Protein AF-U2STC4-F1 (afdb_monomer_lite)

Radius of gyration: 12.63 Å; chains: 1; bounding box: 29×22×37 Å

pLDDT: mean 78.72, std 10.52, range [51.28, 88.56]

Structure (mmCIF, N/CA/C/O backbone):
data_AF-U2STC4-F1
#
_entry.id   AF-U2STC4-F1
#
loop_
_atom_site.group_PDB
_atom_site.id
_atom_site.type_symbol
_atom_site.label_atom_id
_atom_site.label_alt_id
_atom_site.label_comp_id
_atom_site.label_asym_id
_atom_site.label_entity_id
_atom_site.label_seq_id
_atom_site.pdbx_PDB_ins_code
_atom_site.Cartn_x
_atom_site.Cartn_y
_atom_site.Cartn_z
_atom_site.occupancy
_atom_site.B_iso_or_equiv
_atom_site.auth_seq_id
_atom_site.auth_comp_id
_atom_site.auth_asym_id
_atom_site.auth_atom_id
_atom_site.pdbx_PDB_model_num
ATOM 1 N N . MET A 1 1 ? -4.176 5.460 21.057 1.00 53.94 1 MET A N 1
ATOM 2 C CA . MET A 1 1 ? -3.342 5.683 19.856 1.00 53.94 1 MET A CA 1
ATOM 3 C C . MET A 1 1 ? -4.265 5.563 18.654 1.00 53.94 1 MET A C 1
ATOM 5 O O . MET A 1 1 ? -5.093 4.663 18.666 1.00 53.94 1 MET A O 1
ATOM 9 N N . ASN A 1 2 ? -4.246 6.506 17.710 1.00 76.56 2 ASN A N 1
ATOM 10 C CA . ASN A 1 2 ? -5.204 6.498 16.598 1.00 76.56 2 ASN A CA 1
ATOM 11 C C . ASN A 1 2 ? -4.800 5.377 15.624 1.00 76.56 2 ASN A C 1
ATOM 13 O O . ASN A 1 2 ? -3.699 5.443 15.084 1.00 76.56 2 ASN A O 1
ATOM 17 N N . LYS A 1 3 ? -5.633 4.340 15.448 1.00 75.00 3 LYS A N 1
ATOM 18 C CA . LYS A 1 3 ? -5.311 3.127 14.660 1.00 75.00 3 LYS A CA 1
ATOM 19 C C . LYS A 1 3 ? -4.827 3.472 13.244 1.00 75.00 3 LYS A C 1
ATOM 21 O O . LYS A 1 3 ? -3.870 2.890 12.755 1.00 75.00 3 LYS A O 1
ATOM 26 N N . GLU A 1 4 ? -5.426 4.491 12.633 1.00 75.69 4 GLU A N 1
ATOM 27 C CA . GLU A 1 4 ? -5.021 5.041 11.334 1.00 75.69 4 GLU A CA 1
ATOM 28 C C . GLU A 1 4 ? -3.582 5.565 11.313 1.00 75.69 4 GLU A C 1
ATOM 30 O O . GLU A 1 4 ? -2.857 5.342 10.349 1.00 75.69 4 GLU A O 1
ATOM 35 N N . LYS A 1 5 ? -3.144 6.234 12.385 1.00 81.81 5 LYS A N 1
ATOM 36 C CA . LYS A 1 5 ? -1.794 6.797 12.466 1.00 81.81 5 LYS A CA 1
ATOM 37 C C . LYS A 1 5 ? -0.735 5.694 12.504 1.00 81.81 5 LYS A C 1
ATOM 39 O O . LYS A 1 5 ? 0.267 5.806 11.811 1.00 81.81 5 LYS A O 1
ATOM 44 N N . GLU A 1 6 ? -0.981 4.625 13.259 1.00 82.56 6 GLU A N 1
ATOM 45 C CA . GLU A 1 6 ? -0.067 3.477 13.329 1.00 82.56 6 GLU A CA 1
ATOM 46 C C . GLU A 1 6 ? 0.045 2.758 11.975 1.00 82.56 6 GLU A C 1
ATOM 48 O O . GLU A 1 6 ? 1.137 2.395 11.542 1.00 82.56 6 GLU A O 1
ATOM 53 N N . VAL A 1 7 ? -1.079 2.589 11.272 1.00 81.19 7 VAL A N 1
ATOM 54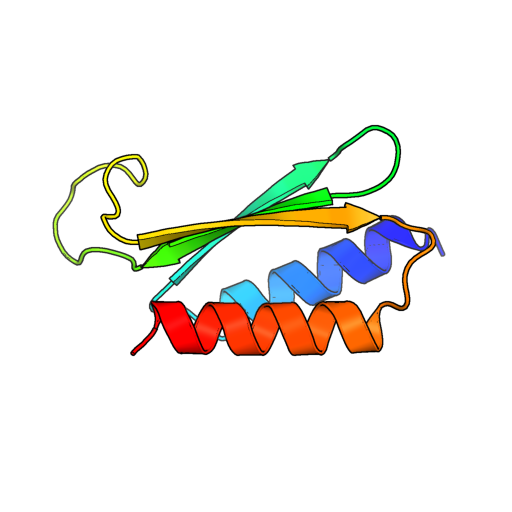 C CA . VAL A 1 7 ? -1.094 1.995 9.925 1.00 81.19 7 VAL A CA 1
ATOM 55 C C . VAL A 1 7 ? -0.338 2.866 8.929 1.00 81.19 7 VAL A C 1
ATOM 57 O O . VAL A 1 7 ? 0.458 2.357 8.141 1.00 81.19 7 VAL A O 1
ATOM 60 N N . PHE A 1 8 ? -0.548 4.181 8.988 1.00 83.06 8 PHE A N 1
ATOM 61 C CA . PHE A 1 8 ? 0.166 5.125 8.142 1.00 83.06 8 PHE A CA 1
ATOM 62 C C . PHE A 1 8 ? 1.682 5.050 8.371 1.00 83.06 8 PHE A C 1
ATOM 64 O O . PHE A 1 8 ? 2.433 4.941 7.406 1.00 83.06 8 PHE A O 1
ATOM 71 N N . GLU A 1 9 ? 2.136 5.045 9.628 1.00 86.38 9 GLU A N 1
ATOM 72 C CA . GLU A 1 9 ? 3.560 4.920 9.975 1.00 86.38 9 GLU A CA 1
ATOM 73 C C . GLU A 1 9 ? 4.167 3.617 9.425 1.00 86.38 9 GLU A C 1
ATOM 75 O O . GLU A 1 9 ? 5.201 3.665 8.759 1.00 86.38 9 GLU A O 1
ATOM 80 N N . LYS A 1 10 ? 3.473 2.478 9.558 1.00 85.25 10 LYS A N 1
ATOM 81 C CA . LYS A 1 10 ? 3.904 1.194 8.969 1.00 85.25 10 LYS A CA 1
ATOM 82 C C . LYS A 1 10 ? 4.035 1.251 7.443 1.00 85.25 10 LYS A C 1
ATOM 84 O O . LYS A 1 10 ? 4.983 0.710 6.874 1.00 85.25 10 LYS A O 1
ATOM 89 N N . PHE A 1 11 ? 3.109 1.908 6.747 1.00 83.00 11 PHE A N 1
ATOM 90 C CA . PHE A 1 11 ? 3.200 2.051 5.290 1.00 83.00 11 PHE A CA 1
ATOM 91 C C . PHE A 1 11 ? 4.353 2.967 4.857 1.00 83.00 11 PHE A C 1
ATOM 93 O O . PHE A 1 11 ? 4.968 2.731 3.812 1.00 83.00 11 PHE A O 1
ATOM 100 N N . ILE A 1 12 ? 4.682 3.987 5.657 1.00 83.00 12 ILE A N 1
ATOM 101 C CA . ILE A 1 12 ? 5.869 4.819 5.433 1.00 83.00 12 ILE A CA 1
ATOM 102 C C . ILE A 1 12 ? 7.149 3.990 5.581 1.00 83.00 12 ILE A C 1
ATOM 104 O O . ILE A 1 12 ? 8.003 4.063 4.698 1.00 83.00 12 ILE A O 1
ATOM 108 N N . GLU A 1 13 ? 7.263 3.149 6.611 1.00 87.44 13 GLU A N 1
ATOM 109 C CA . GLU A 1 13 ? 8.426 2.265 6.790 1.00 87.44 13 GLU A CA 1
ATOM 110 C C . GLU A 1 13 ? 8.641 1.346 5.575 1.00 87.44 13 GLU A C 1
ATOM 112 O O . GLU A 1 13 ? 9.750 1.244 5.042 1.00 87.44 13 GLU A O 1
ATOM 117 N N . VAL A 1 14 ? 7.569 0.735 5.063 1.00 83.81 14 VAL A N 1
ATOM 118 C CA . VAL A 1 14 ? 7.627 -0.115 3.861 1.00 83.81 14 VAL A CA 1
ATOM 119 C C . VAL A 1 14 ? 8.116 0.657 2.637 1.00 83.81 14 VAL A C 1
ATOM 121 O O . VAL A 1 14 ? 8.927 0.145 1.858 1.00 83.81 14 VAL A O 1
ATOM 124 N N . ARG A 1 15 ? 7.655 1.899 2.459 1.00 81.25 15 ARG A N 1
ATOM 125 C CA . ARG A 1 15 ? 8.120 2.775 1.377 1.00 81.25 15 ARG A CA 1
ATOM 126 C C . ARG A 1 15 ? 9.619 3.062 1.485 1.00 81.25 15 ARG A C 1
ATOM 128 O O . ARG A 1 15 ? 10.295 3.107 0.458 1.00 81.25 15 ARG A O 1
ATOM 135 N N . GLU A 1 16 ? 10.139 3.292 2.687 1.00 83.19 16 GLU A N 1
ATOM 136 C CA . GLU A 1 16 ? 11.561 3.595 2.893 1.00 83.19 16 GLU A CA 1
ATOM 137 C C . GLU A 1 16 ? 12.469 2.396 2.598 1.00 83.19 16 GLU A C 1
ATOM 139 O O . GLU A 1 16 ? 13.563 2.570 2.048 1.00 83.19 16 GLU A O 1
ATOM 144 N N . GLN A 1 17 ? 11.991 1.186 2.895 1.00 84.50 17 GLN A N 1
ATOM 145 C CA . GLN A 1 17 ? 12.690 -0.066 2.602 1.00 84.50 17 GLN A CA 1
ATOM 146 C C . GLN A 1 17 ? 12.725 -0.387 1.100 1.00 84.50 17 GLN A C 1
ATOM 148 O O . GLN A 1 17 ? 13.677 -1.005 0.627 1.00 84.50 17 GLN A O 1
ATOM 153 N N . ASN A 1 18 ? 11.737 0.076 0.328 1.00 80.00 18 ASN A N 1
ATOM 154 C CA . ASN A 1 18 ? 11.564 -0.287 -1.080 1.00 80.00 18 ASN A CA 1
ATOM 155 C C . ASN A 1 18 ? 11.782 0.905 -2.026 1.00 80.00 18 ASN A C 1
ATOM 157 O O . ASN A 1 18 ? 10.863 1.413 -2.669 1.00 80.00 18 ASN A O 1
ATOM 161 N N . LYS A 1 19 ? 13.038 1.356 -2.144 1.00 78.88 19 LYS A N 1
ATOM 162 C CA . LYS A 1 19 ? 13.427 2.538 -2.946 1.00 78.88 19 LYS A CA 1
ATOM 163 C C . LYS A 1 19 ? 13.226 2.386 -4.459 1.00 78.88 19 LYS A C 1
ATOM 165 O O . LYS A 1 19 ? 13.257 3.392 -5.168 1.00 78.88 19 LYS A O 1
ATOM 170 N N . GLN A 1 20 ? 13.059 1.160 -4.946 1.00 77.94 20 GLN A N 1
ATOM 171 C CA . GLN A 1 20 ? 12.794 0.806 -6.341 1.00 77.94 20 GLN A CA 1
ATOM 172 C C . GLN A 1 20 ? 11.350 1.095 -6.768 1.00 77.94 20 GLN A C 1
ATOM 174 O O . GLN A 1 20 ? 11.088 1.308 -7.952 1.00 77.94 20 GLN A O 1
ATOM 179 N N . VAL A 1 21 ? 10.426 1.174 -5.808 1.00 80.31 21 VAL A N 1
ATOM 180 C CA . VAL A 1 21 ? 9.046 1.591 -6.048 1.00 80.31 21 VAL A CA 1
ATOM 181 C C . VAL A 1 21 ? 8.795 2.963 -5.439 1.00 80.31 21 VAL A C 1
ATOM 183 O O . VAL A 1 21 ? 9.560 3.515 -4.642 1.00 80.31 21 VAL A O 1
ATOM 186 N N . SER A 1 22 ? 7.713 3.580 -5.862 1.00 82.38 22 SER A N 1
ATOM 187 C CA . SER A 1 22 ? 7.171 4.747 -5.207 1.00 82.38 22 SER A CA 1
ATOM 188 C C . SER A 1 22 ? 5.762 4.421 -4.751 1.00 82.38 22 SER A C 1
ATOM 190 O O . SER A 1 22 ? 4.991 3.789 -5.466 1.00 82.38 22 SER A O 1
ATOM 192 N N . LEU A 1 23 ? 5.484 4.816 -3.515 1.00 85.69 23 LEU A N 1
ATOM 193 C CA . LEU A 1 23 ? 4.280 4.479 -2.782 1.00 85.69 23 LEU A CA 1
ATOM 194 C C . LEU A 1 23 ? 3.624 5.786 -2.349 1.00 85.69 23 LEU A C 1
ATOM 196 O O . LEU A 1 23 ? 4.264 6.618 -1.699 1.00 85.69 23 LEU A O 1
ATOM 200 N N . THR A 1 24 ? 2.373 5.974 -2.754 1.00 86.56 24 THR A N 1
ATOM 201 C CA . THR A 1 24 ? 1.543 7.126 -2.385 1.00 86.56 24 THR A CA 1
ATOM 202 C C . THR A 1 24 ? 0.384 6.638 -1.532 1.00 86.56 24 THR A C 1
ATOM 204 O O . THR A 1 24 ? -0.233 5.629 -1.863 1.00 86.56 24 THR A O 1
ATOM 207 N N . ILE A 1 25 ? 0.115 7.347 -0.437 1.00 86.12 25 ILE A N 1
ATOM 208 C CA . ILE A 1 25 ? -0.953 7.039 0.515 1.00 86.12 25 ILE A CA 1
ATOM 209 C C . ILE A 1 25 ? -1.842 8.274 0.589 1.00 86.12 25 ILE A C 1
ATOM 211 O O . ILE A 1 25 ? -1.370 9.349 0.961 1.00 86.12 25 ILE A O 1
ATOM 215 N N . GLU A 1 26 ? -3.107 8.127 0.226 1.00 86.69 26 GLU A N 1
ATOM 216 C CA . GLU A 1 26 ? -4.108 9.189 0.308 1.00 86.69 26 GLU A CA 1
ATOM 217 C C . GLU A 1 26 ? -5.171 8.788 1.331 1.00 86.69 26 GLU A C 1
ATOM 219 O O . GLU A 1 26 ? -5.670 7.664 1.307 1.00 86.69 26 GLU A O 1
ATOM 224 N N . PHE A 1 27 ? -5.516 9.701 2.238 1.00 83.69 27 PHE A N 1
ATOM 225 C CA . PHE A 1 27 ? -6.590 9.472 3.203 1.00 83.69 27 PHE A CA 1
ATOM 226 C C . PHE A 1 27 ? -7.939 9.384 2.482 1.00 83.69 27 PHE A C 1
ATOM 228 O O . PHE A 1 27 ? -8.237 10.184 1.593 1.00 83.69 27 PHE A O 1
ATOM 235 N N . ALA A 1 28 ? -8.757 8.421 2.888 1.00 84.00 28 ALA A N 1
ATOM 236 C CA . ALA A 1 28 ? -10.123 8.223 2.426 1.00 84.00 28 ALA A CA 1
ATOM 237 C C . ALA A 1 28 ? -11.080 8.201 3.624 1.00 84.00 28 ALA A C 1
ATOM 239 O O . ALA A 1 28 ? -10.651 8.044 4.763 1.00 84.00 28 ALA A O 1
ATOM 240 N N . GLU A 1 29 ? -12.384 8.311 3.362 1.00 80.88 29 GLU A N 1
ATOM 241 C CA . GLU A 1 29 ? -13.428 8.415 4.394 1.00 80.88 29 GLU A CA 1
ATOM 242 C C . GLU A 1 29 ? -13.399 7.277 5.435 1.00 80.88 29 GLU A C 1
ATOM 244 O O . GLU A 1 29 ? -13.799 7.496 6.570 1.00 80.88 29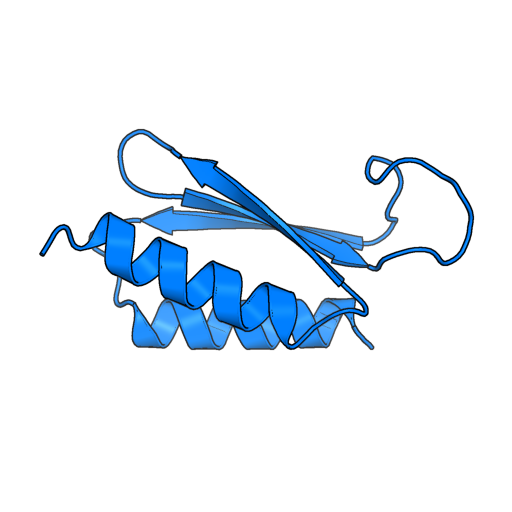 GLU A O 1
ATOM 249 N N . ASN A 1 30 ? -12.882 6.090 5.081 1.00 81.50 30 ASN A N 1
ATOM 250 C CA . ASN A 1 30 ? -12.730 4.944 5.989 1.00 81.50 30 ASN A CA 1
ATOM 251 C C . ASN A 1 30 ? -11.403 4.181 5.795 1.00 81.50 30 ASN A C 1
ATOM 253 O O . ASN A 1 30 ? -11.374 2.954 5.910 1.00 81.50 30 ASN A O 1
ATOM 257 N N . GLY A 1 31 ? -10.304 4.876 5.475 1.00 85.75 31 GLY A N 1
ATOM 258 C CA . GLY A 1 31 ? -8.984 4.246 5.352 1.00 85.75 31 GLY A CA 1
ATOM 259 C C . GLY A 1 31 ? -8.031 4.952 4.402 1.00 85.75 31 GLY A C 1
ATOM 260 O O . GLY A 1 31 ? -7.922 6.176 4.427 1.00 85.75 31 GLY A O 1
ATOM 261 N N . PHE A 1 32 ? -7.317 4.184 3.579 1.00 87.56 32 PHE A N 1
ATOM 262 C CA . PHE A 1 32 ? -6.264 4.701 2.708 1.00 87.56 32 PHE A CA 1
ATOM 263 C C . PHE A 1 32 ? -6.407 4.193 1.280 1.00 87.56 32 PHE A C 1
ATOM 265 O O . PHE A 1 32 ? -6.572 2.999 1.043 1.00 87.56 32 PHE A O 1
ATOM 272 N N . TRP A 1 33 ? -6.246 5.089 0.316 1.00 88.56 33 TRP A N 1
ATOM 273 C CA . TRP A 1 33 ? -5.876 4.705 -1.038 1.00 88.56 33 TRP A CA 1
ATOM 274 C C . TRP A 1 33 ? -4.368 4.557 -1.114 1.00 88.56 33 TRP A C 1
ATOM 276 O O . TRP A 1 33 ? -3.629 5.495 -0.814 1.00 88.56 33 TRP A O 1
ATOM 286 N N . ILE A 1 34 ? -3.917 3.379 -1.525 1.00 87.81 34 ILE A N 1
ATOM 287 C CA . ILE A 1 34 ? -2.505 3.062 -1.677 1.00 87.81 34 ILE A CA 1
ATOM 288 C C . ILE A 1 34 ? -2.236 2.873 -3.162 1.00 87.81 34 ILE A C 1
ATOM 290 O O . ILE A 1 34 ? -2.893 2.072 -3.829 1.00 87.81 34 ILE A O 1
ATOM 2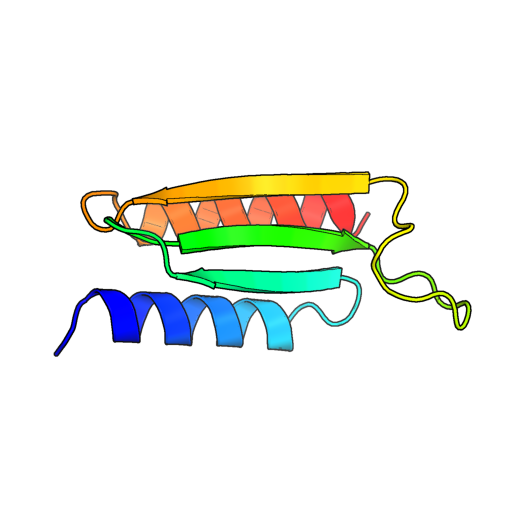94 N N . ARG A 1 35 ? -1.269 3.631 -3.677 1.00 87.75 35 ARG A N 1
ATOM 295 C CA . ARG A 1 35 ? -0.811 3.541 -5.065 1.00 87.75 35 ARG A CA 1
ATOM 296 C C . ARG A 1 35 ? 0.659 3.174 -5.086 1.00 87.75 35 ARG A C 1
ATOM 298 O O . ARG A 1 35 ? 1.463 3.848 -4.439 1.00 87.75 35 ARG A O 1
ATOM 305 N N . ILE A 1 36 ? 1.003 2.132 -5.830 1.00 86.94 36 ILE A N 1
ATOM 306 C CA . ILE A 1 36 ? 2.365 1.619 -5.983 1.00 86.94 36 ILE A CA 1
ATOM 307 C C . ILE A 1 36 ? 2.735 1.703 -7.454 1.00 86.94 36 ILE A C 1
ATOM 309 O O . ILE A 1 36 ? 1.967 1.287 -8.316 1.00 86.94 36 ILE A O 1
ATOM 313 N N . PHE A 1 37 ? 3.926 2.218 -7.735 1.00 83.81 37 PHE A N 1
ATOM 314 C CA . PHE A 1 37 ? 4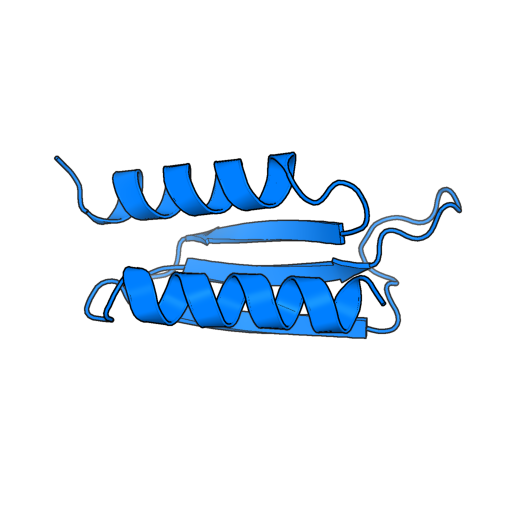.455 2.286 -9.090 1.00 83.81 37 PHE A CA 1
ATOM 315 C C . PHE A 1 37 ? 5.962 2.053 -9.116 1.00 83.81 37 PHE A C 1
ATOM 317 O O . PHE A 1 37 ? 6.694 2.505 -8.228 1.00 83.81 37 PHE A O 1
ATOM 324 N N . LYS A 1 38 ? 6.446 1.377 -10.162 1.00 80.00 38 LYS A N 1
ATOM 325 C CA . LYS A 1 38 ? 7.883 1.168 -10.377 1.00 80.00 38 LYS A CA 1
ATOM 326 C C . LYS A 1 38 ? 8.536 2.513 -10.676 1.00 80.00 38 LYS A C 1
ATOM 328 O O . LYS A 1 38 ? 8.091 3.251 -11.560 1.00 80.00 38 LYS A O 1
ATOM 333 N N . ARG A 1 39 ? 9.605 2.866 -9.956 1.00 72.44 39 ARG A N 1
ATOM 334 C CA . ARG A 1 39 ? 10.355 4.085 -10.281 1.00 72.44 39 ARG A CA 1
ATOM 335 C C . ARG A 1 39 ? 11.115 3.852 -11.579 1.00 72.44 39 ARG A C 1
ATOM 337 O O . ARG A 1 39 ? 12.090 3.104 -11.608 1.00 72.44 39 ARG A O 1
ATOM 344 N N . LYS A 1 40 ? 10.716 4.533 -12.653 1.00 67.94 40 LYS A N 1
ATOM 345 C CA . LYS A 1 40 ? 11.572 4.651 -13.838 1.00 67.94 40 LYS A CA 1
ATOM 346 C C . LYS A 1 40 ? 12.797 5.496 -13.466 1.00 67.94 40 LYS A C 1
ATOM 348 O O . LYS A 1 40 ? 12.676 6.509 -12.783 1.00 67.94 40 LYS A O 1
ATOM 353 N N . ARG A 1 41 ? 13.988 5.062 -13.897 1.00 58.00 41 ARG A N 1
ATOM 354 C CA . ARG A 1 41 ? 15.251 5.810 -13.715 1.00 58.00 41 ARG A CA 1
ATOM 355 C C . ARG A 1 41 ? 15.286 7.120 -14.508 1.00 58.00 41 ARG A C 1
ATOM 357 O O . ARG A 1 41 ? 16.112 7.979 -14.226 1.00 58.00 41 ARG A O 1
ATOM 364 N N . GLU A 1 42 ? 14.423 7.261 -15.507 1.00 54.94 42 GLU A N 1
ATOM 365 C CA . GLU A 1 42 ? 14.330 8.468 -16.318 1.00 54.94 42 GLU A CA 1
ATOM 366 C C . GLU A 1 42 ? 13.478 9.523 -15.606 1.00 54.94 42 GLU A C 1
ATOM 368 O O . GLU A 1 42 ? 12.449 9.187 -15.029 1.00 54.94 42 GLU A O 1
ATOM 373 N N . ASN A 1 43 ? 13.900 10.789 -15.690 1.00 53.88 43 ASN A N 1
ATOM 374 C CA . ASN A 1 43 ? 13.314 12.025 -15.135 1.00 53.88 43 ASN A CA 1
ATOM 375 C C . ASN A 1 43 ? 11.838 12.319 -15.519 1.00 53.88 43 ASN A C 1
ATOM 377 O O . ASN A 1 43 ? 11.426 13.477 -15.603 1.00 53.88 43 ASN A O 1
ATOM 381 N N . LYS A 1 44 ? 11.014 11.309 -15.796 1.00 54.56 44 LYS A N 1
ATOM 382 C CA . LYS A 1 44 ? 9.588 11.468 -16.057 1.00 54.56 44 LYS A CA 1
ATOM 383 C C . LYS A 1 44 ? 8.825 11.519 -14.729 1.00 54.56 44 LYS A C 1
ATOM 385 O O . LYS A 1 44 ? 9.104 10.729 -13.827 1.00 54.56 44 LYS A O 1
ATOM 390 N N . PRO A 1 45 ? 7.853 12.435 -14.586 1.00 53.91 45 PRO A N 1
ATOM 391 C CA . PRO A 1 45 ? 7.006 12.479 -13.405 1.00 53.91 45 PRO A CA 1
ATOM 392 C C . PRO A 1 45 ? 6.268 11.146 -13.240 1.00 53.91 45 PRO A C 1
ATOM 394 O O . PRO A 1 45 ? 5.858 10.532 -14.222 1.00 53.91 45 PRO A O 1
ATOM 397 N N . ALA A 1 46 ? 6.073 10.742 -11.984 1.00 53.62 46 ALA A N 1
ATOM 398 C CA . ALA A 1 46 ? 5.457 9.495 -11.515 1.00 53.62 46 ALA A CA 1
ATOM 399 C C . ALA A 1 46 ? 4.175 9.026 -12.244 1.00 53.62 46 ALA A C 1
ATOM 401 O O . ALA A 1 46 ? 3.829 7.856 -12.168 1.00 53.62 46 ALA A O 1
ATOM 402 N N . ARG A 1 47 ? 3.489 9.917 -12.971 1.00 52.03 47 ARG A N 1
ATOM 403 C CA . ARG A 1 47 ? 2.224 9.678 -13.690 1.00 52.03 47 ARG A CA 1
ATOM 404 C C . ARG A 1 47 ? 2.337 8.805 -14.956 1.00 52.03 47 ARG A C 1
ATOM 406 O O . ARG A 1 47 ? 1.359 8.706 -15.682 1.00 52.03 47 ARG A O 1
ATOM 413 N N . TYR A 1 48 ? 3.500 8.213 -15.245 1.00 51.28 48 TYR A N 1
ATOM 414 C CA . TYR A 1 48 ? 3.747 7.402 -16.454 1.00 51.28 48 TYR A CA 1
ATOM 415 C C . TYR A 1 48 ? 4.453 6.063 -16.160 1.00 51.28 48 TYR A C 1
ATOM 417 O O . TYR A 1 48 ? 5.277 5.591 -16.958 1.00 51.28 48 TYR A O 1
ATOM 425 N N . ALA A 1 49 ? 4.212 5.481 -14.984 1.00 56.66 49 ALA A N 1
ATOM 426 C CA . ALA A 1 49 ? 4.596 4.095 -14.740 1.00 56.66 49 ALA A CA 1
ATOM 427 C C . ALA A 1 49 ? 3.667 3.174 -15.542 1.00 56.66 49 ALA A C 1
ATOM 429 O O . ALA A 1 49 ? 2.461 3.394 -15.548 1.00 56.66 49 ALA A O 1
ATOM 430 N N . ASP A 1 50 ? 4.237 2.191 -16.244 1.00 62.16 50 ASP A N 1
ATOM 431 C CA . ASP A 1 50 ? 3.447 1.239 -17.041 1.00 62.16 50 ASP A CA 1
ATOM 432 C C . ASP A 1 50 ? 2.677 0.267 -16.126 1.00 62.16 50 ASP A C 1
ATOM 434 O O . ASP A 1 50 ? 1.587 -0.172 -16.477 1.00 62.16 50 ASP A O 1
ATOM 438 N N . ASP A 1 51 ? 3.204 0.038 -14.916 1.00 70.06 51 ASP A N 1
ATOM 439 C CA . ASP A 1 51 ? 2.647 -0.847 -13.896 1.00 70.06 51 ASP A CA 1
ATOM 440 C C . ASP A 1 51 ? 2.278 -0.034 -12.641 1.00 70.06 51 ASP A C 1
ATOM 442 O O . ASP A 1 51 ? 3.098 0.176 -11.737 1.00 70.06 51 ASP A O 1
ATOM 446 N N . GLU A 1 52 ? 1.048 0.488 -12.615 1.00 79.50 52 GLU A N 1
ATOM 447 C CA . GLU A 1 52 ? 0.429 1.086 -11.426 1.00 79.50 52 GLU A CA 1
ATOM 448 C C . GLU A 1 52 ? -0.493 0.059 -10.761 1.00 79.50 52 GLU A C 1
ATOM 450 O O . GLU A 1 52 ? -1.434 -0.445 -11.376 1.00 79.50 52 GLU A O 1
ATOM 455 N N . ILE A 1 53 ? -0.255 -0.212 -9.478 1.00 84.25 53 ILE A N 1
ATOM 456 C CA . ILE A 1 53 ? -1.180 -0.973 -8.638 1.00 84.25 53 ILE A CA 1
ATOM 457 C C . ILE A 1 53 ? -1.863 -0.003 -7.683 1.00 84.25 53 ILE A C 1
ATOM 459 O O . ILE A 1 53 ? -1.202 0.688 -6.905 1.00 84.25 53 ILE A O 1
ATOM 463 N N . VAL A 1 54 ? -3.194 0.018 -7.720 1.00 85.19 54 VAL A N 1
ATOM 464 C CA . VAL A 1 54 ? -4.032 0.816 -6.820 1.00 85.19 54 VAL A CA 1
ATOM 465 C C . VAL A 1 54 ? -4.919 -0.116 -6.017 1.00 85.19 54 VAL A C 1
ATOM 467 O O . VAL A 1 54 ? -5.610 -0.961 -6.584 1.00 85.19 54 VAL A O 1
ATOM 470 N N . PHE A 1 55 ? -4.943 0.058 -4.701 1.00 85.69 55 PHE A N 1
ATOM 471 C CA . PHE A 1 55 ? -5.913 -0.618 -3.849 1.00 85.69 55 PHE A CA 1
ATOM 472 C C . PHE A 1 55 ? -6.307 0.247 -2.653 1.00 85.69 55 PHE A C 1
ATOM 474 O O . PHE A 1 55 ? -5.637 1.221 -2.305 1.00 85.69 55 PHE A O 1
ATOM 481 N N . ASN A 1 56 ? -7.445 -0.094 -2.057 1.00 86.00 56 ASN A N 1
ATOM 482 C CA . ASN A 1 56 ? -7.982 0.573 -0.882 1.00 86.00 56 ASN A CA 1
ATOM 483 C C . ASN A 1 56 ? -7.738 -0.313 0.340 1.00 86.00 56 ASN A C 1
ATOM 485 O O . ASN A 1 56 ? -8.101 -1.486 0.311 1.00 86.00 56 ASN A O 1
ATOM 489 N N . TYR A 1 57 ? -7.145 0.252 1.384 1.00 84.56 57 TYR A N 1
ATOM 490 C CA . TYR A 1 57 ? -7.173 -0.319 2.723 1.00 84.56 57 TYR A CA 1
ATOM 491 C C . TYR A 1 57 ? -8.302 0.322 3.512 1.00 84.56 57 TYR A C 1
ATOM 493 O O . TYR A 1 57 ? -8.389 1.554 3.549 1.00 84.56 57 TYR A O 1
ATOM 501 N N . LYS A 1 58 ? -9.089 -0.486 4.219 1.00 85.69 58 LYS A N 1
ATOM 502 C CA . LYS A 1 58 ? -10.099 0.021 5.150 1.00 85.69 58 LYS A CA 1
ATOM 503 C C . LYS A 1 58 ? -9.658 -0.148 6.600 1.00 85.69 58 LYS A C 1
ATOM 505 O O . LYS A 1 58 ? -9.046 -1.142 6.967 1.00 85.69 58 LYS A O 1
ATOM 510 N N . VAL A 1 59 ? -9.972 0.818 7.464 1.00 77.50 59 VAL A N 1
ATOM 511 C CA . VAL A 1 59 ? -9.497 0.837 8.869 1.00 77.50 59 VAL A CA 1
ATOM 512 C C . VAL A 1 59 ? -10.006 -0.349 9.698 1.00 77.50 59 VAL A C 1
ATOM 514 O O . VAL A 1 59 ? -9.383 -0.726 10.699 1.00 77.50 59 VAL A O 1
ATOM 517 N N . ASP A 1 60 ? -11.130 -0.941 9.304 1.00 80.38 60 ASP A N 1
ATOM 518 C CA . ASP A 1 60 ? -11.715 -2.141 9.900 1.00 80.38 60 ASP A CA 1
ATOM 519 C C . ASP A 1 60 ? -11.018 -3.444 9.472 1.00 80.38 60 ASP A C 1
ATOM 521 O O . ASP A 1 60 ? -11.205 -4.469 10.130 1.00 80.38 60 ASP A O 1
ATOM 525 N N . GLU A 1 61 ? -10.158 -3.416 8.451 1.00 78.69 61 GLU A N 1
ATOM 526 C CA . GLU A 1 61 ? -9.404 -4.585 8.002 1.00 78.69 61 GLU A CA 1
ATOM 527 C C . GLU A 1 61 ? -8.277 -4.978 8.970 1.00 78.69 61 GLU A C 1
ATOM 529 O O . GLU A 1 61 ? -7.819 -4.221 9.838 1.00 78.69 61 GLU A O 1
ATOM 534 N N . ASN A 1 62 ? -7.827 -6.227 8.830 1.00 84.12 62 ASN A N 1
ATOM 535 C CA . ASN A 1 62 ? -6.664 -6.720 9.552 1.00 84.12 62 ASN A CA 1
ATOM 536 C C . ASN A 1 62 ? -5.396 -6.065 8.973 1.00 84.12 62 ASN A C 1
ATOM 538 O O . ASN A 1 62 ? -5.044 -6.279 7.808 1.00 84.12 62 ASN A O 1
ATOM 542 N N . ILE A 1 63 ? -4.716 -5.282 9.813 1.00 81.25 63 ILE A N 1
ATOM 543 C CA . ILE A 1 63 ? -3.501 -4.537 9.465 1.00 81.25 63 ILE A CA 1
ATOM 544 C C . ILE A 1 63 ? -2.396 -5.477 8.983 1.00 81.25 63 ILE A C 1
ATOM 546 O O . ILE A 1 63 ? -1.767 -5.184 7.974 1.00 81.25 63 ILE A O 1
ATOM 550 N N . GLU A 1 64 ? -2.170 -6.599 9.671 1.00 83.94 64 GLU A N 1
ATOM 551 C CA . GLU A 1 64 ? -1.093 -7.543 9.339 1.00 83.94 64 GLU A CA 1
ATOM 552 C C . GLU A 1 64 ? -1.316 -8.145 7.953 1.00 83.94 64 GLU A C 1
ATOM 554 O O . GLU A 1 64 ? -0.436 -8.092 7.099 1.00 83.94 64 GLU A O 1
ATOM 559 N N . LYS A 1 65 ? -2.545 -8.592 7.680 1.00 84.81 65 LYS A N 1
ATOM 560 C CA . LYS A 1 65 ? -2.919 -9.133 6.369 1.00 84.81 65 LYS A CA 1
ATOM 561 C C . LYS A 1 65 ? -2.794 -8.094 5.252 1.00 84.81 65 LYS A C 1
ATOM 563 O O . LYS A 1 65 ? -2.346 -8.405 4.154 1.00 84.81 65 LYS A O 1
ATOM 568 N N . THR A 1 66 ? -3.192 -6.851 5.517 1.00 82.75 66 THR A N 1
ATOM 569 C CA . THR A 1 66 ? -3.046 -5.763 4.535 1.00 82.75 66 THR A CA 1
ATOM 570 C C . THR A 1 66 ? -1.577 -5.476 4.262 1.00 82.75 66 THR A C 1
ATOM 572 O O . THR A 1 66 ? -1.185 -5.226 3.126 1.00 82.75 66 THR A O 1
ATOM 575 N N . PHE A 1 67 ? -0.755 -5.520 5.303 1.00 84.94 67 PHE A N 1
ATOM 576 C CA . PHE A 1 67 ? 0.673 -5.297 5.194 1.00 84.94 67 PHE A CA 1
ATOM 577 C C . PHE A 1 67 ? 1.361 -6.384 4.359 1.00 84.94 67 PHE A C 1
ATOM 579 O O . PHE A 1 67 ? 2.183 -6.058 3.507 1.00 84.94 67 PHE A O 1
ATOM 586 N N . GLU A 1 68 ? 0.975 -7.650 4.529 1.00 87.31 68 GLU A N 1
ATOM 587 C CA . GLU A 1 68 ? 1.430 -8.754 3.673 1.00 87.31 68 GLU A CA 1
ATOM 588 C C . GLU A 1 68 ? 1.061 -8.519 2.202 1.00 87.31 68 GLU A C 1
ATOM 590 O O . GLU A 1 68 ? 1.930 -8.590 1.332 1.00 87.31 68 GLU A O 1
ATOM 595 N N . ILE A 1 69 ? 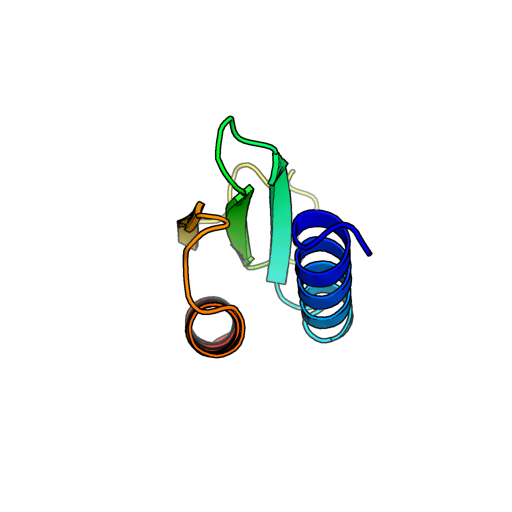-0.197 -8.147 1.925 1.00 86.12 69 ILE A N 1
ATOM 596 C CA . ILE A 1 69 ? -0.657 -7.807 0.568 1.00 86.12 69 ILE A CA 1
ATOM 597 C C . ILE A 1 69 ? 0.167 -6.648 -0.002 1.00 86.12 69 ILE A C 1
ATOM 599 O O . ILE A 1 69 ? 0.601 -6.697 -1.151 1.00 86.12 69 ILE A O 1
ATOM 603 N N . LEU A 1 70 ? 0.416 -5.608 0.798 1.00 85.81 70 LEU A N 1
ATOM 604 C CA . LEU A 1 70 ? 1.217 -4.460 0.388 1.00 85.81 70 LEU A CA 1
ATOM 605 C C . LEU A 1 70 ? 2.638 -4.881 -0.010 1.00 85.81 70 LEU A C 1
ATOM 607 O O . LEU A 1 70 ? 3.126 -4.469 -1.062 1.00 85.81 70 LEU A O 1
ATOM 611 N N . GLN A 1 71 ? 3.298 -5.704 0.805 1.00 87.06 71 GLN A N 1
ATOM 612 C CA . GLN A 1 71 ? 4.638 -6.209 0.505 1.00 87.06 71 GLN A CA 1
ATOM 613 C C . GLN A 1 71 ? 4.658 -7.072 -0.759 1.00 87.06 71 GLN A C 1
ATOM 615 O O . GLN A 1 71 ? 5.555 -6.918 -1.589 1.00 87.06 71 GLN A O 1
ATOM 620 N N . GLU A 1 72 ? 3.657 -7.934 -0.941 1.00 88.25 72 GLU A N 1
ATOM 621 C CA . GLU A 1 72 ? 3.518 -8.753 -2.143 1.00 88.25 72 GLU A CA 1
ATOM 622 C C . GLU A 1 72 ? 3.349 -7.885 -3.397 1.00 88.25 72 GLU A C 1
ATOM 624 O O . GLU A 1 72 ? 4.080 -8.074 -4.369 1.00 88.25 72 GLU A O 1
ATOM 629 N N . LYS A 1 73 ? 2.482 -6.863 -3.351 1.00 85.88 73 LYS A N 1
ATOM 630 C CA . LYS A 1 73 ? 2.294 -5.915 -4.463 1.00 85.88 73 LYS A CA 1
ATOM 631 C C . LYS A 1 73 ? 3.545 -5.106 -4.775 1.00 85.88 73 LYS A C 1
ATOM 633 O O . LYS A 1 73 ? 3.846 -4.853 -5.937 1.00 85.88 73 LYS A O 1
ATOM 638 N N . ILE A 1 74 ? 4.306 -4.718 -3.758 1.00 85.31 74 ILE A N 1
ATOM 639 C CA . ILE A 1 74 ? 5.591 -4.045 -3.961 1.00 85.31 74 ILE A CA 1
ATOM 640 C C . ILE A 1 74 ? 6.601 -4.971 -4.638 1.00 85.31 74 ILE A C 1
ATOM 642 O O . ILE A 1 74 ? 7.343 -4.507 -5.503 1.00 85.31 74 ILE A O 1
ATOM 646 N N . ARG A 1 75 ? 6.630 -6.258 -4.274 1.00 85.12 75 ARG A N 1
ATOM 647 C CA . ARG A 1 75 ? 7.483 -7.251 -4.937 1.00 85.12 75 ARG A CA 1
ATOM 648 C C . ARG A 1 75 ? 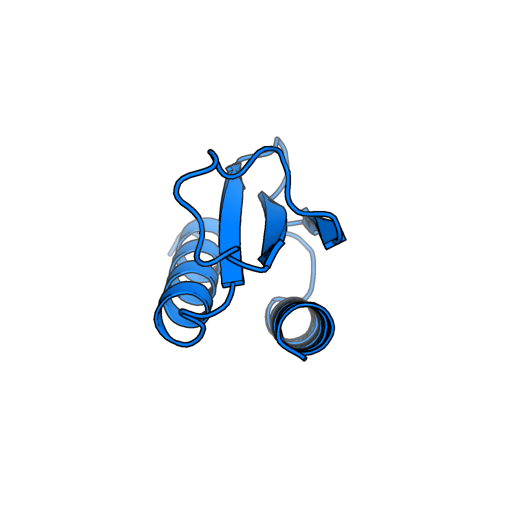7.076 -7.440 -6.399 1.00 85.12 75 ARG A C 1
ATOM 650 O O . ARG A 1 75 ? 7.951 -7.359 -7.249 1.00 85.12 75 ARG A O 1
ATOM 657 N N . GLU A 1 76 ? 5.780 -7.602 -6.681 1.00 83.69 76 GLU A N 1
ATOM 658 C CA . GLU A 1 76 ? 5.243 -7.725 -8.050 1.00 83.69 76 GLU A CA 1
ATOM 659 C C . GLU A 1 76 ? 5.678 -6.556 -8.953 1.00 83.69 76 GLU A C 1
ATOM 661 O O . GLU A 1 76 ? 6.043 -6.767 -10.101 1.00 83.69 76 GLU A O 1
ATOM 666 N N . VAL A 1 77 ? 5.664 -5.323 -8.434 1.00 81.38 77 VAL A N 1
ATOM 667 C CA . VAL A 1 77 ? 6.063 -4.114 -9.184 1.00 81.38 77 VAL A CA 1
ATOM 668 C C . VAL A 1 77 ? 7.588 -3.914 -9.207 1.00 81.38 77 VAL A C 1
ATOM 670 O O . VAL A 1 77 ? 8.130 -3.226 -10.076 1.00 81.38 77 VAL A O 1
ATOM 673 N N . GLY A 1 78 ? 8.294 -4.441 -8.207 1.00 72.81 78 GLY A N 1
ATOM 674 C CA . GLY A 1 78 ? 9.737 -4.300 -8.040 1.00 72.81 78 GLY A CA 1
ATOM 675 C C . GLY A 1 78 ? 10.565 -5.221 -8.940 1.00 72.81 78 GLY A C 1
ATOM 676 O O . GLY A 1 78 ? 11.636 -4.790 -9.377 1.00 72.81 78 GLY A O 1
ATOM 677 N N . GLU A 1 79 ? 10.078 -6.436 -9.216 1.00 69.06 79 GLU A N 1
ATOM 678 C CA . GLU A 1 79 ? 10.629 -7.369 -10.220 1.00 69.06 79 GLU A CA 1
ATOM 679 C C . GLU A 1 79 ? 10.478 -6.793 -11.637 1.00 69.06 79 GLU A C 1
ATOM 681 O O . GLU A 1 79 ? 11.497 -6.666 -12.358 1.00 69.06 79 GLU A O 1
#

Sequence (79 aa):
MNKEKEVFEKFIEVREQNKQVSLTIEFAENGFWIRIFKRKRENKPARYADDEIVFNYKVDENIEKTFEILQEKIREVGE

Foldseek 3Di:
DPLQVVLVVLVVVVQVVQVQKHWDWDDDPFHTWIKIAGDDPDPDPPPDGPDIDIDTDGSPDDSVVVSVVVNVSSVVRND

Secondary structure (DSSP, 8-state):
--HHHHHHHHHHHHHHH-TTEEEEEEEETTEEEEEEEE--SSS--GGG-S-EEEEEEETTS-HHHHHHHHHHHHHHHH-